Protein AF-A0A0F8ZGX7-F1 (afdb_monomer_lite)

Organism: NCBI:txid412755

Radius of gyration: 13.91 Å; chains: 1; bounding box: 26×31×34 Å

Sequence (73 aa):
TRWSDNIRILECLEEAGVISSEDAEFLTRAYKNYRSVGHRLQLQQLPVVVSAAEFAIEREQVSAVWQRLLGSS

Secondary structure (DSSP, 8-state):
-----HHHHHHHHHHTTSS-HHHHHHHHHHHHHHHHHHHHHHHTT--S---TTTTHHHHHHHHHHHHHHH---

InterPro domains:
  IPR013546 PII-uridylyltransferase/Glutamine-synthetase adenylyltransferase [PF08335] (6-45)

Structure (mmCIF, N/CA/C/O backbone):
data_AF-A0A0F8ZGX7-F1
#
_entry.id   AF-A0A0F8ZGX7-F1
#
loop_
_atom_site.group_PDB
_atom_site.id
_atom_site.type_symbol
_atom_site.label_atom_id
_atom_site.label_alt_id
_atom_site.label_comp_id
_atom_site.label_asym_id
_atom_site.label_entity_id
_atom_site.label_seq_id
_atom_site.pdbx_PDB_ins_code
_atom_site.Cartn_x
_atom_site.Cartn_y
_atom_site.Cartn_z
_atom_site.occupancy
_atom_site.B_iso_or_equiv
_atom_site.auth_seq_id
_atom_site.auth_comp_id
_atom_site.auth_asym_id
_atom_site.auth_atom_id
_atom_site.pdbx_PDB_model_num
ATOM 1 N N . THR A 1 1 ? -6.676 14.467 -14.321 1.00 43.47 1 THR A N 1
ATOM 2 C CA . THR A 1 1 ? -7.391 13.382 -13.613 1.00 43.47 1 THR A CA 1
ATOM 3 C C . THR A 1 1 ? -7.003 13.443 -12.143 1.00 43.47 1 THR A C 1
ATOM 5 O O . THR A 1 1 ? -5.885 13.118 -11.788 1.00 43.47 1 THR A O 1
ATOM 8 N N . ARG A 1 2 ? -7.703 14.279 -11.369 1.00 39.72 2 ARG A N 1
ATOM 9 C CA . ARG A 1 2 ? -8.659 13.884 -10.313 1.00 39.72 2 ARG A CA 1
ATOM 10 C C . ARG A 1 2 ? -8.036 12.882 -9.337 1.00 39.72 2 ARG A C 1
ATOM 12 O O . ARG A 1 2 ? -8.078 11.682 -9.563 1.00 39.72 2 ARG A O 1
ATOM 19 N N . TRP A 1 3 ? -7.425 13.415 -8.290 1.00 46.06 3 TRP A N 1
ATOM 20 C CA . TRP A 1 3 ? -6.886 12.637 -7.193 1.00 46.06 3 TRP A CA 1
ATOM 21 C C . TRP A 1 3 ? -8.044 12.074 -6.366 1.00 46.06 3 TRP A C 1
ATOM 23 O O . TRP A 1 3 ? -8.660 12.771 -5.568 1.00 46.06 3 TRP A O 1
ATOM 33 N N . SER A 1 4 ? -8.395 10.821 -6.630 1.00 46.84 4 SER A N 1
ATOM 34 C CA . SER A 1 4 ? -8.946 9.926 -5.618 1.00 46.84 4 SER A CA 1
ATOM 35 C C . SER A 1 4 ? -7.752 9.472 -4.776 1.00 46.84 4 SER A C 1
ATOM 37 O O . SER A 1 4 ? -7.065 8.516 -5.135 1.00 46.84 4 SER A O 1
ATOM 39 N N . ASP A 1 5 ? -7.378 10.263 -3.771 1.00 79.12 5 ASP A N 1
ATOM 40 C CA . ASP A 1 5 ? -6.139 10.054 -3.023 1.00 79.12 5 ASP A CA 1
ATOM 41 C C . ASP A 1 5 ? -6.204 8.744 -2.232 1.00 79.12 5 ASP A C 1
ATOM 43 O O . ASP A 1 5 ? -6.859 8.678 -1.197 1.00 79.12 5 ASP A O 1
ATOM 47 N N . ASN A 1 6 ? -5.475 7.716 -2.677 1.00 86.88 6 ASN A N 1
ATOM 48 C CA . ASN A 1 6 ? -5.274 6.484 -1.902 1.00 86.88 6 ASN A CA 1
ATOM 49 C C . ASN A 1 6 ? -4.810 6.781 -0.467 1.00 86.88 6 ASN A C 1
ATOM 51 O O . ASN A 1 6 ? -5.144 6.037 0.440 1.00 86.88 6 ASN A O 1
ATOM 55 N N . ILE A 1 7 ? -4.093 7.891 -0.262 1.00 88.12 7 ILE A N 1
ATOM 56 C CA . ILE A 1 7 ? -3.696 8.370 1.066 1.00 88.12 7 ILE A CA 1
ATOM 57 C C . ILE A 1 7 ? -4.928 8.662 1.931 1.00 88.12 7 ILE A C 1
ATOM 59 O O . ILE A 1 7 ? -5.025 8.107 3.012 1.00 88.12 7 ILE A O 1
ATOM 63 N N . ARG A 1 8 ? -5.915 9.412 1.421 1.00 89.50 8 ARG A N 1
ATOM 64 C CA . ARG A 1 8 ? -7.159 9.689 2.158 1.00 89.50 8 ARG A CA 1
ATOM 65 C C . ARG A 1 8 ? -7.965 8.431 2.440 1.00 89.50 8 ARG A C 1
ATOM 67 O O . ARG A 1 8 ? -8.594 8.335 3.480 1.00 89.50 8 ARG A O 1
ATOM 74 N N . ILE A 1 9 ? -7.959 7.468 1.517 1.00 89.69 9 ILE A N 1
ATOM 75 C CA . ILE A 1 9 ? -8.608 6.171 1.754 1.00 89.69 9 ILE A CA 1
ATOM 76 C C . ILE A 1 9 ? -7.923 5.453 2.922 1.00 89.69 9 ILE A C 1
ATOM 78 O O . ILE A 1 9 ? -8.614 4.953 3.799 1.00 89.69 9 ILE A O 1
ATOM 82 N N . LEU A 1 10 ? -6.589 5.425 2.953 1.00 91.25 10 LEU A N 1
ATOM 83 C CA . LEU A 1 10 ? -5.830 4.813 4.046 1.00 91.25 10 LEU A CA 1
ATOM 84 C C . LEU A 1 10 ? -6.047 5.543 5.380 1.00 91.25 10 LEU A C 1
ATOM 86 O O . LEU A 1 10 ? -6.262 4.873 6.382 1.00 91.25 10 LEU A O 1
ATOM 90 N N . GLU A 1 11 ? -6.071 6.878 5.376 1.00 90.81 11 GLU A N 1
ATOM 91 C CA . GLU A 1 11 ? -6.406 7.697 6.554 1.00 90.81 11 GLU A CA 1
ATOM 92 C C . GLU A 1 11 ? -7.816 7.367 7.065 1.00 90.81 11 GLU A C 1
ATOM 94 O O . GLU A 1 11 ? -7.991 7.035 8.231 1.00 90.81 11 GLU A O 1
ATOM 99 N N . CYS A 1 12 ? -8.825 7.330 6.190 1.00 91.81 12 CYS A N 1
ATOM 100 C CA . CYS A 1 12 ? -10.183 6.974 6.607 1.00 91.81 12 CYS A CA 1
ATOM 101 C C . CYS A 1 12 ? -10.292 5.535 7.139 1.00 91.81 12 CYS A C 1
ATOM 103 O O . CYS A 1 12 ? -11.110 5.269 8.018 1.00 91.81 12 CYS A O 1
ATOM 105 N N . LEU A 1 13 ? -9.508 4.590 6.608 1.00 91.69 13 LEU A N 1
ATOM 106 C CA . LEU A 1 13 ? -9.477 3.211 7.109 1.00 91.69 13 LEU A CA 1
ATOM 107 C C . LEU A 1 13 ? -8.834 3.123 8.499 1.00 91.69 13 LEU A C 1
ATOM 109 O O . LEU A 1 13 ? -9.283 2.319 9.315 1.00 91.69 13 LEU A O 1
ATOM 113 N N . GLU A 1 14 ? -7.816 3.939 8.770 1.00 94.81 14 GLU A N 1
ATOM 114 C CA . GLU A 1 14 ? -7.227 4.090 10.102 1.00 94.81 14 GLU A CA 1
ATOM 115 C C . GLU A 1 14 ? -8.234 4.713 11.077 1.00 94.81 14 GLU A C 1
ATOM 117 O O . GLU A 1 14 ? -8.497 4.142 12.134 1.00 94.81 14 GLU A O 1
ATOM 122 N N . GLU A 1 15 ? -8.856 5.837 10.704 1.00 94.38 15 GLU A N 1
ATOM 123 C CA . GLU A 1 15 ? -9.849 6.535 11.533 1.00 94.38 15 GLU A CA 1
ATOM 124 C C . GLU A 1 15 ? -11.055 5.644 11.865 1.00 94.38 15 GLU A C 1
ATOM 126 O O . GLU A 1 15 ? -11.611 5.714 12.961 1.00 94.38 15 GLU A O 1
ATOM 131 N N . ALA A 1 16 ? -11.451 4.774 10.933 1.00 94.19 16 ALA A N 1
ATOM 132 C CA . ALA A 1 16 ? -12.510 3.790 11.135 1.00 94.19 16 ALA A CA 1
ATOM 133 C C . ALA A 1 16 ? -12.063 2.544 11.930 1.00 94.19 16 ALA A C 1
ATOM 135 O O . ALA A 1 16 ? -12.889 1.671 12.199 1.00 94.19 16 ALA A O 1
ATOM 136 N N . GLY A 1 17 ? -10.778 2.427 12.286 1.00 93.50 17 GLY A N 1
ATOM 137 C CA . GLY A 1 17 ? -10.212 1.286 13.011 1.00 93.50 17 GLY A CA 1
ATOM 138 C C . GLY A 1 17 ? -10.112 -0.005 12.190 1.00 93.50 17 GLY A C 1
ATOM 139 O O . GLY A 1 17 ? -9.977 -1.086 12.760 1.00 93.50 17 GLY A O 1
ATOM 140 N N . VAL A 1 18 ? -10.203 0.084 10.859 1.00 93.06 18 VAL A N 1
ATOM 141 C CA . VAL A 1 18 ? -10.131 -1.071 9.946 1.00 93.06 18 VAL A CA 1
ATOM 142 C C . VAL A 1 18 ? -8.688 -1.555 9.798 1.00 93.06 18 VAL A C 1
ATOM 144 O O . VAL A 1 18 ? -8.439 -2.756 9.695 1.00 93.06 18 VAL A O 1
ATOM 147 N N . ILE A 1 19 ? -7.735 -0.624 9.809 1.00 93.50 19 ILE A N 1
ATOM 148 C CA . ILE A 1 19 ? -6.295 -0.899 9.813 1.00 93.50 19 ILE A CA 1
ATOM 149 C C . ILE A 1 19 ? -5.627 -0.182 10.986 1.00 93.50 19 ILE A C 1
ATOM 151 O O . ILE A 1 19 ? -6.162 0.79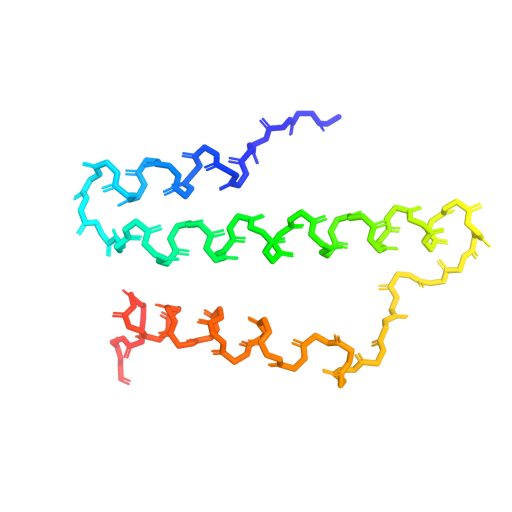6 11.503 1.00 93.50 19 ILE A O 1
ATOM 155 N N . SER A 1 20 ? -4.462 -0.670 11.418 1.00 94.44 20 SER A N 1
ATOM 156 C CA . SER A 1 20 ? -3.688 0.015 12.457 1.00 94.44 20 SER A CA 1
ATOM 157 C C . SER A 1 20 ? -2.978 1.251 11.894 1.00 94.44 20 SER A C 1
ATOM 159 O O . SER A 1 20 ? -2.730 1.327 10.688 1.00 94.44 20 SER A O 1
ATOM 161 N N . SER A 1 21 ? -2.584 2.188 12.761 1.00 93.69 21 SER A N 1
ATOM 162 C CA . SER A 1 21 ? -1.744 3.330 12.366 1.00 93.69 21 SER A CA 1
ATOM 163 C C . SER A 1 21 ? -0.427 2.883 11.721 1.00 93.69 21 SER A C 1
ATOM 165 O O . SER A 1 21 ? 0.005 3.472 10.734 1.00 93.69 21 SER A O 1
ATOM 167 N N . GLU A 1 22 ? 0.171 1.787 12.204 1.00 93.56 22 GLU A N 1
ATOM 168 C CA . GLU A 1 22 ? 1.395 1.221 11.621 1.00 93.56 22 GLU A CA 1
ATOM 169 C C . GLU A 1 22 ? 1.163 0.737 10.181 1.00 93.56 22 GLU A C 1
ATOM 171 O O . GLU A 1 22 ? 1.953 1.037 9.282 1.00 93.56 22 GLU A O 1
ATOM 176 N N . ASP A 1 23 ? 0.039 0.057 9.934 1.00 92.75 23 ASP A N 1
ATOM 177 C CA . ASP A 1 23 ? -0.348 -0.352 8.582 1.00 92.75 23 ASP A CA 1
ATOM 178 C C . ASP A 1 23 ? -0.596 0.870 7.688 1.00 92.75 23 ASP A C 1
ATOM 180 O O . ASP A 1 23 ? -0.123 0.917 6.552 1.00 92.75 23 ASP A O 1
ATOM 184 N N . ALA A 1 24 ? -1.322 1.874 8.185 1.00 92.94 24 ALA A N 1
ATOM 185 C CA . ALA A 1 24 ? -1.650 3.080 7.430 1.00 92.94 24 ALA A CA 1
ATOM 186 C C . ALA A 1 24 ? -0.388 3.860 7.022 1.00 92.94 24 ALA A C 1
ATOM 188 O O . ALA A 1 24 ? -0.238 4.241 5.851 1.00 92.94 24 ALA A O 1
ATOM 189 N N . GLU A 1 25 ? 0.561 4.034 7.947 1.00 92.69 25 GLU A N 1
ATOM 190 C CA . GLU A 1 25 ? 1.864 4.643 7.675 1.00 92.69 25 GLU A CA 1
ATOM 191 C C . GLU A 1 25 ? 2.659 3.829 6.652 1.00 92.69 25 GLU A C 1
ATOM 193 O O . GLU A 1 25 ? 3.180 4.386 5.673 1.00 92.69 25 GLU A O 1
ATOM 198 N N . PHE A 1 26 ? 2.724 2.507 6.834 1.00 93.31 26 PHE A N 1
ATOM 199 C CA . PHE A 1 26 ? 3.457 1.630 5.932 1.00 93.31 26 PHE A CA 1
ATOM 200 C C . PHE A 1 26 ? 2.897 1.693 4.507 1.00 93.31 26 PHE A C 1
ATOM 202 O O . PHE A 1 26 ? 3.650 1.925 3.555 1.00 93.31 26 PHE A O 1
ATOM 209 N N . LEU A 1 27 ? 1.581 1.533 4.347 1.00 92.25 27 LEU A N 1
ATOM 210 C CA . LEU A 1 27 ? 0.899 1.536 3.051 1.00 92.25 27 LEU A CA 1
ATOM 211 C C . LEU A 1 27 ? 1.018 2.897 2.362 1.00 92.25 27 LEU A C 1
ATOM 213 O O . LEU A 1 27 ? 1.259 2.966 1.154 1.00 92.25 27 LEU A O 1
ATOM 217 N N . THR A 1 28 ? 0.936 3.987 3.127 1.00 92.12 28 THR A N 1
ATOM 218 C CA . THR A 1 28 ? 1.131 5.346 2.610 1.00 92.12 28 THR A CA 1
ATOM 219 C C . THR A 1 28 ? 2.551 5.539 2.086 1.00 92.12 28 THR A C 1
ATOM 221 O O . THR A 1 28 ? 2.747 6.076 0.989 1.00 92.12 28 THR A O 1
ATOM 224 N N . ARG A 1 29 ? 3.559 5.085 2.839 1.00 91.75 29 ARG A N 1
ATOM 225 C CA . ARG A 1 29 ? 4.965 5.146 2.420 1.00 91.75 29 ARG A CA 1
ATOM 226 C C . ARG A 1 29 ? 5.216 4.289 1.182 1.00 91.75 29 ARG A C 1
ATOM 228 O O . ARG A 1 29 ? 5.832 4.779 0.235 1.00 91.75 29 ARG A O 1
ATOM 235 N N . ALA A 1 30 ? 4.700 3.060 1.157 1.00 91.50 30 ALA A N 1
ATOM 236 C CA . ALA A 1 30 ? 4.803 2.160 0.014 1.00 91.50 30 ALA A CA 1
ATOM 237 C C . ALA A 1 30 ? 4.189 2.794 -1.245 1.00 91.50 30 ALA A C 1
ATOM 239 O O . ALA A 1 30 ? 4.846 2.876 -2.283 1.00 91.50 30 ALA A O 1
ATOM 240 N N . TYR A 1 31 ? 2.977 3.348 -1.139 1.00 90.44 31 TYR A N 1
ATOM 241 C CA . TYR A 1 31 ? 2.314 4.039 -2.245 1.00 90.44 31 TYR A CA 1
ATOM 242 C C . TYR A 1 31 ? 3.128 5.235 -2.760 1.00 90.44 31 TYR A C 1
ATOM 244 O O . TYR A 1 31 ? 3.325 5.375 -3.970 1.00 90.44 31 TYR A O 1
ATOM 252 N N . LYS A 1 32 ? 3.651 6.0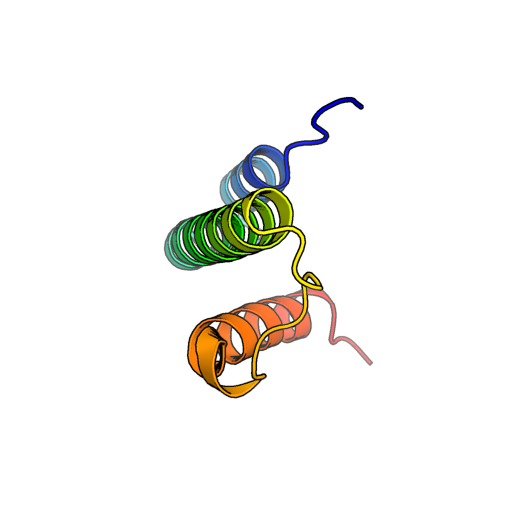82 -1.862 1.00 89.75 32 LYS A N 1
ATOM 253 C CA . LYS A 1 32 ? 4.513 7.216 -2.239 1.00 89.75 32 LYS A CA 1
ATOM 254 C C . LYS A 1 32 ? 5.780 6.748 -2.961 1.00 89.75 32 LYS A C 1
ATOM 256 O O . LYS A 1 32 ? 6.147 7.356 -3.967 1.00 89.75 32 LYS A O 1
ATOM 261 N N . ASN A 1 33 ? 6.410 5.669 -2.492 1.00 89.56 33 ASN A N 1
ATOM 262 C CA . ASN A 1 33 ? 7.610 5.105 -3.111 1.00 89.56 33 ASN A CA 1
ATOM 263 C C . ASN A 1 33 ? 7.320 4.596 -4.535 1.00 89.56 33 ASN A C 1
ATOM 265 O O . ASN A 1 33 ? 7.946 5.052 -5.492 1.00 89.56 33 ASN A O 1
ATOM 269 N N . TYR A 1 34 ? 6.285 3.764 -4.700 1.00 88.00 34 TYR A N 1
ATOM 270 C CA . TYR A 1 34 ? 5.823 3.282 -6.010 1.00 88.00 34 TYR A CA 1
ATOM 271 C C . TYR A 1 34 ? 5.549 4.433 -6.980 1.00 88.00 34 TYR A C 1
ATOM 273 O O . TYR A 1 34 ? 5.970 4.416 -8.138 1.00 88.00 34 TYR A O 1
ATOM 281 N N . ARG A 1 35 ? 4.861 5.470 -6.497 1.00 88.00 35 ARG A N 1
ATOM 282 C CA . ARG A 1 35 ? 4.475 6.626 -7.306 1.00 88.00 35 ARG A CA 1
ATOM 283 C C . ARG A 1 35 ? 5.680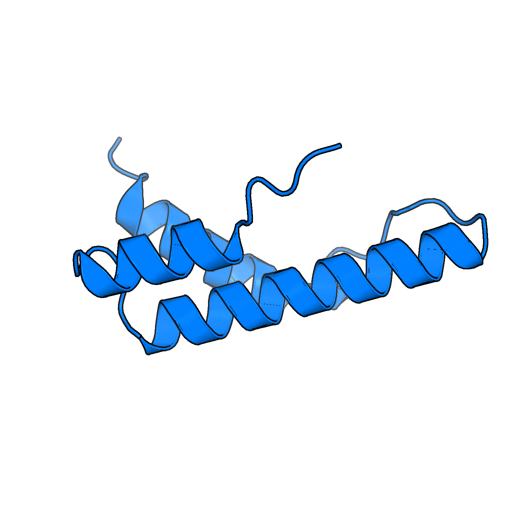 7.479 -7.706 1.00 88.00 35 ARG A C 1
ATOM 285 O O . ARG A 1 35 ? 5.716 7.980 -8.828 1.00 88.00 35 ARG A O 1
ATOM 292 N N . SER A 1 36 ? 6.666 7.614 -6.819 1.00 89.56 36 SER A N 1
ATOM 293 C CA . SER A 1 36 ? 7.936 8.292 -7.098 1.00 89.56 36 SER A CA 1
ATOM 294 C C . SER A 1 36 ? 8.741 7.557 -8.173 1.00 89.56 36 SER A C 1
ATOM 296 O O . SER A 1 36 ? 9.158 8.167 -9.159 1.00 89.56 36 SER A O 1
ATOM 298 N N . VAL A 1 37 ? 8.889 6.233 -8.047 1.00 89.44 37 VAL A N 1
ATOM 299 C CA . VAL A 1 37 ? 9.614 5.418 -9.034 1.00 89.44 37 VAL A CA 1
ATOM 300 C C . VAL A 1 37 ? 8.904 5.411 -10.384 1.00 89.44 37 VAL A C 1
ATOM 302 O O . VAL A 1 37 ? 9.552 5.627 -11.408 1.00 89.44 37 VAL A O 1
ATOM 305 N N . GLY A 1 38 ? 7.577 5.267 -10.403 1.00 87.75 38 GLY A N 1
ATOM 306 C CA . GLY A 1 38 ? 6.803 5.356 -11.641 1.00 87.75 38 GLY A CA 1
ATOM 307 C C . GLY A 1 38 ? 6.945 6.715 -12.329 1.00 87.75 38 GLY A C 1
ATOM 308 O O . GLY A 1 38 ? 7.129 6.771 -13.543 1.00 87.75 38 GLY A O 1
ATOM 309 N N . HIS A 1 39 ? 6.952 7.808 -11.559 1.00 88.25 39 HIS A N 1
ATOM 310 C CA . HIS A 1 39 ? 7.182 9.143 -12.108 1.00 88.25 39 HIS A CA 1
ATOM 311 C C . HIS A 1 39 ? 8.599 9.300 -12.672 1.00 88.25 39 HIS A C 1
ATOM 313 O O . HIS A 1 39 ? 8.767 9.814 -13.776 1.00 88.25 39 HIS A O 1
ATOM 319 N N . ARG A 1 40 ? 9.616 8.803 -11.960 1.00 88.38 40 ARG A N 1
ATOM 320 C CA . ARG A 1 40 ? 11.008 8.803 -12.428 1.00 88.38 40 ARG A CA 1
ATOM 321 C C . ARG A 1 40 ? 11.164 8.054 -13.754 1.00 88.38 40 ARG A C 1
ATOM 323 O O . ARG A 1 40 ? 11.783 8.587 -14.668 1.00 88.38 40 ARG A O 1
ATOM 330 N N . LEU A 1 41 ? 10.581 6.860 -13.877 1.00 89.56 41 LEU A N 1
ATOM 331 C CA . LEU A 1 41 ? 10.625 6.068 -15.114 1.00 89.56 41 LEU A CA 1
ATOM 332 C C . LEU A 1 41 ? 9.900 6.772 -16.263 1.00 89.56 41 LEU A C 1
ATOM 334 O O . LEU A 1 41 ? 10.415 6.826 -17.377 1.00 89.56 41 LEU A O 1
ATOM 338 N N . GLN A 1 42 ? 8.754 7.391 -15.973 1.00 88.50 42 GLN A N 1
ATOM 339 C CA . GLN A 1 42 ? 8.009 8.174 -16.952 1.00 88.50 42 GLN A CA 1
ATOM 340 C C . GLN A 1 42 ? 8.817 9.375 -17.469 1.00 88.50 42 GLN A C 1
ATOM 342 O O . GLN A 1 42 ? 8.837 9.618 -18.674 1.00 88.50 42 GLN A O 1
ATOM 347 N N . LEU A 1 43 ? 9.522 10.096 -16.587 1.00 92.12 43 LEU A N 1
ATOM 348 C CA . LEU A 1 43 ? 10.416 11.198 -16.974 1.00 92.12 43 LEU A CA 1
ATOM 349 C C . LEU A 1 43 ? 11.583 10.724 -17.849 1.00 92.12 43 LEU A C 1
ATOM 351 O O . LEU A 1 43 ? 12.051 11.466 -18.708 1.00 92.12 43 LEU A O 1
ATOM 355 N N . GLN A 1 44 ? 12.030 9.484 -17.655 1.00 92.62 44 GLN A N 1
ATOM 356 C CA . GLN A 1 44 ? 13.081 8.851 -18.451 1.00 92.62 44 GLN A CA 1
ATOM 357 C C . GLN A 1 44 ? 12.558 8.206 -19.747 1.00 92.62 44 GLN A C 1
ATOM 359 O O . GLN A 1 44 ? 13.347 7.620 -20.481 1.00 92.62 44 GLN A O 1
ATOM 364 N N . GLN A 1 45 ? 11.252 8.306 -20.036 1.00 89.25 45 GLN A N 1
ATOM 365 C CA . GLN A 1 45 ? 10.582 7.629 -21.158 1.00 89.25 45 GLN A CA 1
ATOM 366 C C . GLN A 1 45 ? 10.784 6.103 -21.161 1.00 89.25 45 GLN A C 1
ATOM 368 O O . GLN A 1 45 ? 10.731 5.452 -22.204 1.00 89.25 45 GLN A O 1
ATOM 373 N N . LEU A 1 46 ? 11.004 5.525 -19.980 1.00 88.38 46 LEU A N 1
ATOM 374 C CA . LEU A 1 46 ? 11.129 4.088 -19.790 1.00 88.38 46 LEU A CA 1
ATOM 375 C C . LEU A 1 46 ? 9.762 3.474 -19.457 1.00 88.38 46 LEU A C 1
ATOM 377 O O . LEU A 1 46 ? 8.885 4.157 -18.915 1.00 88.38 46 LEU A O 1
ATOM 381 N N . PRO A 1 47 ? 9.564 2.174 -19.735 1.00 83.50 47 PRO A N 1
ATOM 382 C CA . PRO A 1 47 ? 8.397 1.454 -19.249 1.00 83.50 47 PRO A CA 1
ATOM 383 C C . PRO A 1 47 ? 8.275 1.582 -17.726 1.00 83.50 47 PRO A C 1
ATOM 385 O O . PRO A 1 47 ? 9.267 1.464 -17.009 1.00 83.50 47 PRO A O 1
ATOM 388 N N . VAL A 1 48 ? 7.053 1.766 -17.216 1.00 83.00 48 VAL A N 1
ATOM 389 C CA . VAL A 1 48 ? 6.762 1.759 -15.769 1.00 83.00 48 VAL A CA 1
ATOM 390 C C . VAL A 1 48 ? 6.713 0.309 -15.274 1.00 83.00 48 VAL A C 1
ATOM 392 O O . VAL A 1 48 ? 5.684 -0.198 -14.836 1.00 83.00 48 VAL A O 1
ATOM 395 N N . VAL A 1 49 ? 7.833 -0.389 -15.434 1.00 82.81 49 VAL A N 1
ATOM 396 C CA . VAL A 1 49 ? 8.031 -1.783 -15.047 1.00 82.81 49 VAL A CA 1
ATOM 397 C C . VAL A 1 49 ? 9.366 -1.864 -14.324 1.00 82.81 49 VAL A C 1
ATOM 399 O O . VAL A 1 49 ? 10.399 -1.462 -14.852 1.00 82.81 49 VAL A O 1
ATOM 402 N N . VAL A 1 50 ? 9.324 -2.383 -13.106 1.00 83.50 50 VAL A N 1
ATOM 403 C CA . V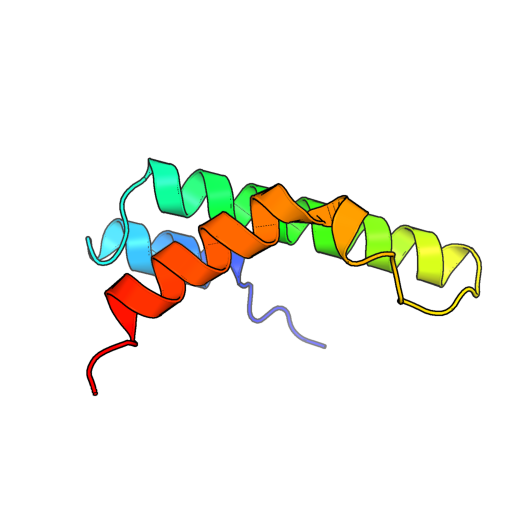AL A 1 50 ? 10.481 -2.598 -12.234 1.00 83.50 50 VAL A CA 1
ATOM 404 C C . VAL A 1 50 ? 10.586 -4.075 -11.895 1.00 83.50 50 VAL A C 1
ATOM 406 O O . VAL A 1 50 ? 9.611 -4.823 -12.019 1.00 83.50 50 VAL A O 1
ATOM 409 N N . SER A 1 51 ? 11.766 -4.508 -11.456 1.00 86.00 51 SER A N 1
ATOM 410 C CA . SER A 1 51 ? 11.935 -5.870 -10.956 1.00 86.00 51 SER A CA 1
ATOM 411 C C . SER A 1 51 ? 11.018 -6.104 -9.757 1.00 86.00 51 SER A C 1
ATOM 413 O O . SER A 1 51 ? 10.953 -5.285 -8.842 1.00 86.00 51 SER A O 1
ATOM 415 N N . ALA A 1 52 ? 10.362 -7.264 -9.713 1.00 81.12 52 ALA A N 1
ATOM 416 C CA . ALA A 1 52 ? 9.527 -7.662 -8.580 1.00 81.12 52 ALA A CA 1
ATOM 417 C C . ALA A 1 52 ? 10.293 -7.690 -7.242 1.00 81.12 52 ALA A C 1
ATOM 419 O O . ALA A 1 52 ? 9.668 -7.589 -6.186 1.00 81.12 52 ALA A O 1
ATOM 420 N N . ALA A 1 53 ? 11.623 -7.823 -7.294 1.00 85.69 53 ALA A N 1
ATOM 421 C CA . ALA A 1 53 ? 12.499 -7.805 -6.128 1.00 85.69 53 ALA A CA 1
ATOM 422 C C . ALA A 1 53 ? 12.689 -6.399 -5.530 1.00 85.69 53 ALA A C 1
ATOM 424 O O . ALA A 1 53 ? 12.948 -6.289 -4.337 1.00 85.69 53 ALA A O 1
ATOM 425 N N . GLU A 1 54 ? 12.535 -5.333 -6.327 1.00 85.19 54 GLU A N 1
ATOM 426 C CA . GLU A 1 54 ? 12.778 -3.943 -5.896 1.00 85.19 54 GLU A CA 1
ATOM 427 C C . GLU A 1 54 ? 11.790 -3.484 -4.815 1.00 85.19 54 GLU A C 1
ATOM 429 O O . GLU A 1 54 ? 12.118 -2.632 -4.000 1.00 85.19 54 GLU A O 1
ATOM 434 N N . PHE A 1 55 ? 10.609 -4.104 -4.774 1.00 88.38 55 PHE A N 1
ATOM 435 C CA . PHE A 1 55 ? 9.537 -3.791 -3.830 1.00 88.38 55 PHE A CA 1
ATOM 436 C C . PHE A 1 55 ? 9.037 -5.033 -3.088 1.00 88.38 55 PHE A C 1
ATOM 438 O O . PHE A 1 55 ? 7.852 -5.140 -2.768 1.00 88.38 55 PHE A O 1
ATOM 445 N N . ALA A 1 56 ? 9.899 -6.033 -2.887 1.00 89.38 56 ALA A N 1
ATOM 446 C CA . ALA A 1 56 ? 9.492 -7.304 -2.288 1.00 89.38 56 ALA A CA 1
ATOM 447 C C . ALA A 1 56 ? 8.861 -7.114 -0.896 1.00 89.38 56 ALA A C 1
ATOM 449 O O . ALA A 1 56 ? 7.809 -7.689 -0.624 1.00 89.38 56 ALA A O 1
ATOM 450 N N . ILE A 1 57 ? 9.455 -6.248 -0.066 1.00 88.50 57 ILE A N 1
ATOM 451 C CA . ILE A 1 57 ? 8.986 -5.953 1.296 1.00 88.50 57 ILE A CA 1
ATOM 452 C C . ILE A 1 57 ? 7.628 -5.248 1.251 1.00 88.50 57 ILE A C 1
ATOM 454 O O . ILE A 1 57 ? 6.683 -5.663 1.917 1.00 88.50 57 ILE A O 1
ATOM 458 N N . GLU A 1 58 ? 7.497 -4.203 0.432 1.00 91.00 58 GLU A N 1
ATOM 459 C CA . GLU A 1 58 ? 6.235 -3.485 0.271 1.00 91.00 58 GLU A CA 1
ATOM 460 C C . GLU A 1 58 ? 5.129 -4.400 -0.246 1.00 91.00 58 GLU A C 1
ATOM 462 O O . GLU A 1 58 ? 4.001 -4.330 0.233 1.00 91.00 58 GLU A O 1
ATOM 467 N N . ARG A 1 59 ? 5.443 -5.287 -1.195 1.00 90.25 59 ARG A N 1
ATOM 468 C CA . ARG A 1 59 ? 4.475 -6.241 -1.747 1.00 90.25 59 ARG A CA 1
ATOM 469 C C . ARG A 1 59 ? 4.017 -7.257 -0.718 1.00 90.25 59 ARG A C 1
ATOM 471 O O . ARG A 1 59 ? 2.825 -7.553 -0.683 1.00 90.25 59 ARG A O 1
ATOM 478 N N . GLU A 1 60 ? 4.930 -7.794 0.083 1.00 91.19 60 GLU A N 1
ATOM 479 C CA . GLU A 1 60 ? 4.595 -8.747 1.140 1.00 91.19 60 GLU A CA 1
ATOM 480 C C . GLU A 1 60 ? 3.623 -8.119 2.142 1.00 91.19 60 GLU A C 1
ATOM 482 O O . GLU A 1 60 ? 2.542 -8.655 2.377 1.00 91.19 60 GLU A O 1
ATOM 487 N N . GLN A 1 61 ? 3.953 -6.931 2.645 1.00 88.31 61 GLN A N 1
ATOM 488 C CA . GLN A 1 61 ? 3.151 -6.234 3.647 1.00 88.31 61 GLN A CA 1
ATOM 489 C C . GLN A 1 61 ? 1.798 -5.761 3.098 1.00 88.31 61 GLN A C 1
ATOM 491 O O . GLN A 1 61 ? 0.765 -5.990 3.723 1.00 88.31 61 GLN A O 1
ATOM 496 N N . VAL A 1 62 ? 1.761 -5.191 1.886 1.00 90.75 62 VAL A N 1
ATOM 497 C CA . VAL A 1 62 ? 0.493 -4.839 1.217 1.00 90.75 62 VAL A CA 1
ATOM 498 C C . VAL A 1 62 ? -0.385 -6.080 1.039 1.00 90.75 62 VAL A C 1
ATOM 500 O O . VAL A 1 62 ? -1.589 -6.023 1.282 1.00 90.75 62 VAL A O 1
ATOM 503 N N . SER A 1 63 ? 0.209 -7.213 0.652 1.00 91.69 63 SER A N 1
ATOM 504 C CA . SER A 1 63 ? -0.525 -8.471 0.485 1.00 91.69 63 SER A CA 1
ATOM 505 C C . SER A 1 63 ? -1.040 -9.009 1.818 1.00 91.69 63 SER A C 1
ATOM 507 O O . SER A 1 63 ? -2.176 -9.467 1.877 1.00 91.69 63 SER A O 1
ATOM 509 N N . ALA A 1 64 ? -0.254 -8.924 2.893 1.00 91.31 64 ALA A N 1
ATOM 510 C CA . ALA A 1 64 ? -0.668 -9.342 4.229 1.00 91.31 64 ALA A CA 1
ATOM 511 C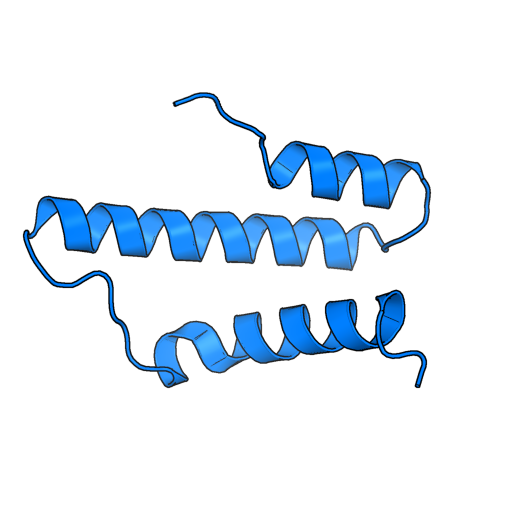 C . ALA A 1 64 ? -1.860 -8.517 4.740 1.00 91.31 64 ALA A C 1
ATOM 513 O O . ALA A 1 64 ? -2.850 -9.083 5.209 1.00 91.31 64 ALA A O 1
ATOM 514 N N . VAL A 1 65 ? -1.813 -7.187 4.579 1.00 90.06 65 VAL A N 1
ATOM 515 C CA . VAL A 1 65 ? -2.948 -6.313 4.912 1.00 90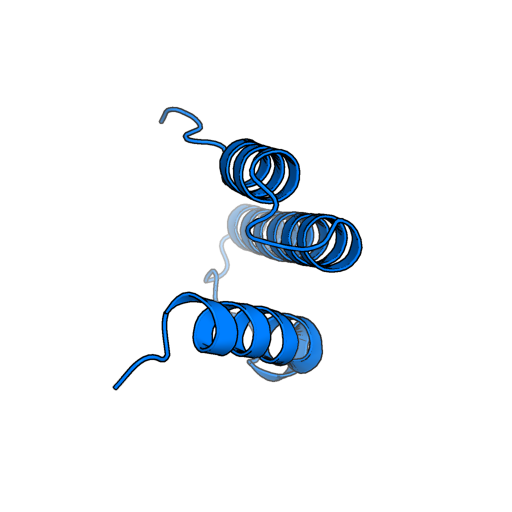.06 65 VAL A CA 1
ATOM 516 C C . VAL A 1 65 ? -4.165 -6.669 4.061 1.00 90.06 65 VAL A C 1
ATOM 518 O O . VAL A 1 65 ? -5.259 -6.830 4.597 1.00 90.06 65 VAL A O 1
ATOM 521 N N . TRP A 1 66 ? -3.985 -6.856 2.753 1.00 91.19 66 TRP A N 1
ATOM 522 C CA . TRP A 1 66 ? -5.076 -7.225 1.852 1.00 91.19 66 TRP A CA 1
ATOM 523 C C . TRP A 1 66 ? -5.745 -8.544 2.250 1.00 91.19 66 TRP A C 1
ATOM 525 O O . TRP A 1 66 ? -6.969 -8.613 2.334 1.00 91.19 66 TRP A O 1
ATOM 535 N N . GLN A 1 67 ? -4.956 -9.582 2.536 1.00 91.69 67 GLN A N 1
ATOM 536 C CA . GLN A 1 67 ? -5.467 -10.886 2.964 1.00 91.69 67 GLN A CA 1
ATOM 537 C C . GLN A 1 67 ? -6.220 -10.795 4.291 1.00 91.69 67 GLN A C 1
ATOM 539 O O . GLN A 1 67 ? -7.288 -11.380 4.429 1.00 91.69 67 GLN A O 1
ATOM 544 N N . ARG A 1 68 ? -5.729 -10.003 5.247 1.00 89.81 68 ARG A N 1
ATOM 545 C CA . ARG A 1 68 ? -6.432 -9.783 6.516 1.00 89.81 68 ARG A CA 1
ATOM 546 C C . ARG A 1 68 ? -7.788 -9.092 6.333 1.00 89.81 68 ARG A C 1
ATOM 548 O O . ARG A 1 68 ? -8.723 -9.416 7.055 1.00 89.81 68 ARG A O 1
ATOM 555 N N . LEU A 1 69 ? -7.891 -8.143 5.402 1.00 87.31 69 LEU A N 1
ATOM 556 C CA . LEU A 1 69 ? -9.109 -7.352 5.195 1.00 87.31 69 LEU A CA 1
ATOM 557 C C . LEU A 1 69 ? -10.139 -8.031 4.286 1.00 87.31 69 LEU A C 1
ATOM 559 O O . LEU A 1 69 ? -11.339 -7.893 4.505 1.00 87.31 69 LEU A O 1
ATOM 563 N N . LEU A 1 70 ? -9.677 -8.714 3.238 1.00 86.88 70 LEU A N 1
ATOM 564 C CA . LEU A 1 70 ? -10.516 -9.183 2.130 1.00 86.88 70 LEU A CA 1
ATOM 565 C C . LEU A 1 70 ? -10.362 -10.682 1.847 1.00 86.88 70 LEU A C 1
ATOM 567 O O . LEU A 1 70 ? -11.145 -11.237 1.082 1.00 86.88 70 LEU A O 1
ATOM 571 N N . GLY A 1 71 ? -9.385 -11.352 2.461 1.00 78.56 71 GLY A N 1
ATOM 572 C CA . GLY A 1 71 ? -9.077 -12.775 2.272 1.00 78.56 71 GLY A CA 1
ATOM 573 C C . GLY A 1 71 ? -10.040 -13.734 2.975 1.00 78.56 71 GLY A C 1
ATOM 574 O O . GLY A 1 71 ? -9.628 -14.799 3.419 1.00 78.56 71 GLY A O 1
ATOM 575 N N . SER A 1 72 ? -11.320 -13.373 3.097 1.00 58.31 72 SER A N 1
ATOM 576 C CA . SER A 1 72 ? -12.361 -14.293 3.564 1.00 58.31 72 SER A CA 1
ATOM 577 C C . SER A 1 72 ? -12.944 -15.072 2.383 1.00 58.31 72 SER A C 1
ATOM 579 O O . SER A 1 72 ? -13.955 -14.666 1.809 1.00 58.31 72 SER A O 1
ATOM 581 N N . SER A 1 73 ? -12.301 -16.181 2.011 1.00 48.16 73 SER A N 1
ATOM 582 C CA . SER A 1 73 ? -12.906 -17.345 1.334 1.00 48.16 73 SER A CA 1
ATOM 583 C C . SER A 1 73 ? -12.017 -18.571 1.493 1.00 48.16 73 SER A C 1
ATOM 585 O O . SER A 1 73 ? -10.806 -18.448 1.209 1.00 48.16 73 SER A O 1
#

Foldseek 3Di:
DDDPDPLVVLVVCCVVVVDPPVLSVLLNVLVVVLVVQQVVCVVVVHPSDDPCVVCVVSVVSVVVSCCVRPVDD

pLDDT: mean 86.06, std 12.26, range [39.72, 94.81]